Protein AF-A0A1H3F4I0-F1 (afdb_monomer)

pLDDT: mean 84.29, std 10.3, range [49.56, 96.31]

Structure (mmCIF, N/CA/C/O backbone):
data_AF-A0A1H3F4I0-F1
#
_entry.id   AF-A0A1H3F4I0-F1
#
loop_
_atom_site.group_PDB
_atom_site.id
_atom_site.type_symbol
_atom_site.label_atom_id
_atom_site.label_alt_id
_atom_site.label_comp_id
_atom_site.label_asym_id
_atom_site.label_entity_id
_atom_site.label_seq_id
_atom_site.pdbx_PDB_ins_code
_atom_site.Cartn_x
_atom_site.Cartn_y
_atom_site.Cartn_z
_atom_site.occupancy
_atom_site.B_iso_or_equiv
_atom_site.auth_seq_id
_atom_site.auth_comp_id
_atom_site.auth_asym_id
_atom_site.auth_atom_id
_atom_site.pdbx_PDB_model_num
ATOM 1 N N . MET A 1 1 ? -17.556 15.447 0.702 1.00 50.88 1 MET A N 1
ATOM 2 C CA . MET A 1 1 ? -16.714 15.054 1.858 1.00 50.88 1 MET A CA 1
ATOM 3 C C . MET A 1 1 ? -15.312 14.849 1.308 1.00 50.88 1 MET A C 1
ATOM 5 O O . MET A 1 1 ? -15.226 14.426 0.169 1.00 50.88 1 MET A O 1
ATOM 9 N N . LYS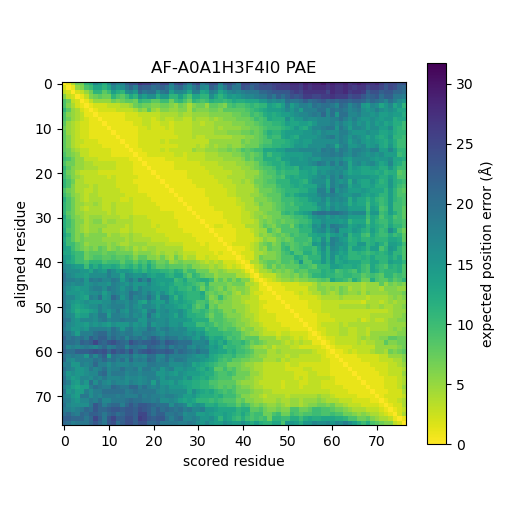 A 1 2 ? -14.240 15.229 2.015 1.00 49.56 2 LYS A N 1
ATOM 10 C CA . LYS A 1 2 ? -12.880 14.936 1.532 1.00 49.56 2 LYS A CA 1
ATOM 11 C C . LYS A 1 2 ? -12.670 13.425 1.620 1.00 49.56 2 LYS A C 1
ATOM 13 O O . LYS A 1 2 ? -12.751 12.882 2.724 1.00 49.56 2 LYS A O 1
ATOM 18 N N . ASP A 1 3 ? -12.479 12.776 0.479 1.00 59.53 3 ASP A N 1
ATOM 19 C CA . ASP A 1 3 ? -12.229 11.340 0.409 1.00 59.53 3 ASP A CA 1
ATOM 20 C C . ASP A 1 3 ? -10.954 11.000 1.200 1.00 59.53 3 ASP A C 1
ATOM 22 O O . ASP A 1 3 ? -9.964 11.728 1.145 1.00 59.53 3 ASP A O 1
ATOM 26 N N . GLY A 1 4 ? -11.020 9.951 2.024 1.00 66.12 4 GLY A N 1
ATOM 27 C CA . GLY A 1 4 ? -9.897 9.474 2.844 1.00 66.12 4 GLY A CA 1
ATOM 28 C C . GLY A 1 4 ? -9.805 10.014 4.279 1.00 66.12 4 GLY A C 1
ATOM 29 O O . GLY A 1 4 ? -8.980 9.529 5.047 1.00 66.12 4 GLY A O 1
ATOM 30 N N . LEU A 1 5 ? -10.648 10.968 4.698 1.00 81.38 5 LEU A N 1
ATOM 31 C CA . LEU A 1 5 ? -10.662 11.435 6.094 1.00 81.38 5 LEU A CA 1
ATOM 32 C C . LEU A 1 5 ? -11.699 10.698 6.951 1.00 81.38 5 LEU A C 1
ATOM 34 O O . LEU A 1 5 ? -12.840 10.475 6.536 1.00 81.38 5 LEU A O 1
ATOM 38 N N . ILE A 1 6 ? -11.321 10.391 8.198 1.00 85.12 6 ILE A N 1
ATOM 39 C CA . ILE A 1 6 ? -12.223 9.807 9.197 1.00 85.12 6 ILE A CA 1
ATOM 40 C C . ILE A 1 6 ? -13.404 10.755 9.416 1.00 85.12 6 ILE A C 1
ATOM 42 O O . ILE A 1 6 ? -13.266 11.864 9.934 1.00 85.12 6 ILE A O 1
ATOM 46 N N . ASN A 1 7 ? -14.597 10.301 9.044 1.00 90.00 7 ASN A N 1
ATOM 47 C CA . ASN A 1 7 ? -15.825 11.038 9.301 1.00 90.00 7 ASN A CA 1
ATOM 48 C C . ASN A 1 7 ? -16.346 10.775 10.728 1.00 90.00 7 ASN A C 1
ATOM 50 O O . ASN A 1 7 ? -15.936 9.839 11.419 1.00 90.00 7 ASN A O 1
ATOM 54 N N . ARG A 1 8 ? -17.310 11.589 11.179 1.00 91.62 8 ARG A N 1
ATOM 55 C CA . ARG A 1 8 ? -17.860 11.506 12.546 1.00 91.62 8 ARG A CA 1
ATOM 56 C C . ARG A 1 8 ? -18.477 10.140 12.878 1.00 91.62 8 ARG A C 1
ATOM 58 O O . ARG A 1 8 ? -18.497 9.770 14.051 1.00 91.62 8 ARG A O 1
ATOM 65 N N . LYS A 1 9 ? -18.983 9.404 11.882 1.00 91.75 9 LYS A N 1
ATOM 66 C CA . LYS A 1 9 ? -19.532 8.052 12.066 1.00 91.75 9 LYS A CA 1
ATOM 67 C C . LYS A 1 9 ? -18.410 7.061 12.384 1.00 91.75 9 LYS A C 1
ATOM 69 O O . LYS A 1 9 ? -18.505 6.371 13.393 1.00 91.75 9 LYS A O 1
ATOM 74 N N . ILE A 1 10 ? -17.344 7.057 11.583 1.00 89.00 10 ILE A N 1
ATOM 75 C CA . ILE A 1 10 ? -16.177 6.178 11.764 1.00 89.00 10 ILE A CA 1
ATOM 76 C C . ILE A 1 10 ? -15.488 6.478 13.099 1.00 89.00 10 ILE A C 1
ATOM 78 O O . ILE A 1 10 ? -15.252 5.565 13.881 1.00 89.00 10 ILE A O 1
ATOM 82 N N . TYR A 1 11 ? -15.280 7.757 13.430 1.00 91.56 11 TYR A N 1
ATOM 83 C CA . TYR A 1 11 ? -14.696 8.156 14.716 1.00 91.56 11 TYR A CA 1
ATOM 84 C C . TYR A 1 11 ? -15.465 7.586 15.918 1.00 91.56 11 TYR A C 1
ATOM 86 O O . TYR A 1 11 ? -14.874 7.053 16.855 1.00 91.56 11 TYR A O 1
ATOM 94 N N . LYS A 1 12 ? -16.802 7.683 15.898 1.00 94.81 12 LYS A N 1
ATOM 95 C CA . LYS A 1 12 ? -17.642 7.145 16.977 1.00 94.81 12 LYS A CA 1
ATOM 96 C C . LYS A 1 12 ? -17.622 5.620 17.037 1.00 94.81 12 LYS A C 1
ATOM 98 O O . LYS A 1 12 ? -17.797 5.094 18.128 1.00 94.81 12 LYS A O 1
ATOM 103 N N . ALA A 1 13 ? -17.469 4.940 15.902 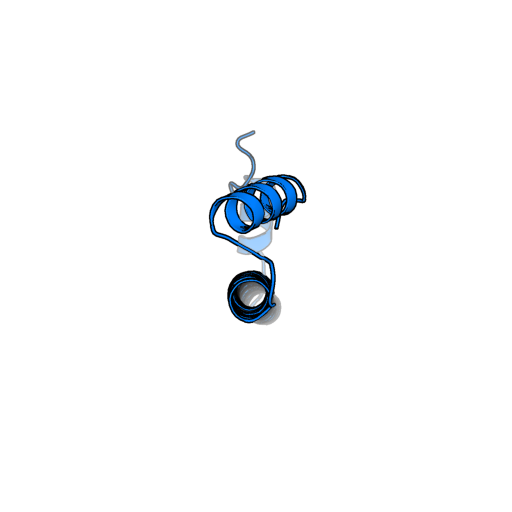1.00 92.44 13 ALA A N 1
ATOM 104 C CA . ALA A 1 13 ? -17.352 3.488 15.863 1.00 92.44 13 ALA A CA 1
ATOM 105 C C . ALA A 1 13 ? -16.038 3.043 16.516 1.00 92.44 13 ALA A C 1
ATOM 107 O O . ALA A 1 13 ? -16.082 2.291 17.479 1.00 92.44 13 ALA A O 1
ATOM 108 N N . VAL A 1 14 ? -14.906 3.620 16.095 1.00 89.88 14 VAL A N 1
ATOM 109 C CA . VAL A 1 14 ? -13.584 3.314 16.669 1.00 89.88 14 VAL A CA 1
ATOM 110 C C . VAL A 1 14 ? -13.544 3.611 18.169 1.00 89.88 14 VAL A C 1
ATOM 112 O O . VAL A 1 14 ? -13.075 2.799 18.954 1.00 89.88 14 VAL A O 1
ATOM 115 N N . LYS A 1 15 ? -14.112 4.742 18.610 1.00 93.50 15 LYS A N 1
ATOM 116 C CA . LYS A 1 15 ? -14.143 5.110 20.036 1.00 93.50 15 LYS A CA 1
ATOM 117 C C . LYS A 1 15 ? -14.947 4.139 20.918 1.00 93.50 15 LYS A C 1
ATOM 119 O O . LYS A 1 15 ? -14.753 4.135 22.130 1.00 93.50 15 LYS A O 1
ATOM 124 N N . LYS A 1 16 ? -15.896 3.394 20.348 1.00 96.12 16 LYS A N 1
ATOM 125 C CA . LYS A 1 16 ? -16.742 2.448 21.090 1.00 96.12 16 LYS A CA 1
ATOM 126 C C . LYS A 1 16 ? -16.139 1.051 21.195 1.00 96.12 16 LYS A C 1
ATOM 128 O O . LYS A 1 16 ? -16.703 0.257 21.938 1.00 96.12 16 LYS A O 1
ATOM 133 N N . MET A 1 17 ? -15.067 0.776 20.453 1.00 95.62 17 MET A N 1
ATOM 134 C CA . MET A 1 17 ? -14.471 -0.549 20.397 1.00 95.62 17 MET A CA 1
ATOM 135 C C . MET A 1 17 ? -13.942 -0.970 21.766 1.00 95.62 17 MET A C 1
ATOM 137 O O . MET A 1 17 ? -13.327 -0.169 22.479 1.00 95.62 17 MET A O 1
ATOM 141 N N . ASP A 1 18 ? -14.179 -2.226 22.121 1.00 96.31 18 ASP A N 1
ATOM 142 C CA . ASP A 1 18 ? -13.536 -2.845 23.269 1.00 96.31 18 ASP A CA 1
ATOM 143 C C . ASP A 1 18 ? -12.075 -3.219 22.967 1.00 96.31 18 ASP A C 1
ATOM 145 O O . ASP A 1 18 ? -11.543 -2.995 21.876 1.00 96.31 18 ASP A O 1
ATOM 149 N N . ARG A 1 19 ? -11.379 -3.761 23.970 1.00 94.12 19 ARG A N 1
ATOM 150 C CA . ARG A 1 19 ? -9.959 -4.092 23.837 1.00 94.12 19 ARG A CA 1
ATOM 151 C C . ARG A 1 19 ? -9.693 -5.119 22.728 1.00 94.12 19 ARG A C 1
ATOM 153 O O . ARG A 1 19 ? -8.713 -4.958 22.008 1.00 94.12 19 ARG A O 1
ATOM 160 N N . GLN A 1 20 ? -10.524 -6.152 22.602 1.00 95.88 20 GLN A N 1
ATOM 161 C CA . GLN A 1 20 ? -10.337 -7.195 21.591 1.00 95.88 20 GLN A CA 1
ATOM 162 C C . GLN A 1 20 ? -10.604 -6.637 20.194 1.00 95.88 20 GLN A C 1
ATOM 164 O O . GLN A 1 20 ? -9.840 -6.896 19.266 1.00 95.88 20 GLN A O 1
ATOM 169 N N . GLU A 1 21 ? -11.643 -5.813 20.065 1.00 93.88 21 GLU A N 1
ATOM 170 C CA . GLU A 1 21 ? -11.979 -5.132 18.816 1.00 93.88 21 GLU A CA 1
ATOM 171 C C . GLU A 1 21 ? -10.861 -4.174 18.371 1.00 93.88 21 GLU A C 1
ATOM 173 O O . GLU A 1 21 ? -10.509 -4.150 17.191 1.00 93.88 21 GLU A O 1
ATOM 178 N N . ILE A 1 22 ? -10.243 -3.429 19.299 1.00 93.56 22 ILE A N 1
ATOM 179 C CA . ILE A 1 22 ? -9.099 -2.551 18.993 1.00 93.56 22 ILE A CA 1
ATOM 180 C C . ILE A 1 22 ? -7.859 -3.356 18.591 1.00 93.56 22 ILE A C 1
ATOM 182 O O . ILE A 1 22 ? -7.177 -2.979 17.637 1.00 93.56 22 ILE A O 1
ATOM 186 N N . GLU A 1 23 ? -7.542 -4.444 19.298 1.00 93.06 23 GLU A N 1
ATOM 187 C CA . GLU A 1 23 ? -6.391 -5.295 18.969 1.00 93.06 23 GLU A CA 1
ATOM 188 C C . GLU A 1 23 ? -6.536 -5.899 17.560 1.00 93.06 23 GLU A C 1
ATOM 190 O O . GLU A 1 23 ? -5.592 -5.843 16.768 1.00 93.06 23 GLU A O 1
ATOM 195 N N . ALA A 1 24 ? -7.733 -6.378 17.205 1.00 94.50 24 ALA A N 1
ATOM 196 C CA . ALA A 1 24 ? -8.034 -6.868 15.861 1.00 94.50 24 ALA A CA 1
ATOM 197 C C . ALA A 1 24 ? -7.943 -5.755 14.802 1.00 94.50 24 ALA A C 1
ATOM 199 O O . ALA A 1 24 ? -7.304 -5.938 13.767 1.00 94.50 24 ALA A O 1
ATOM 200 N N . PHE A 1 25 ? -8.516 -4.580 15.082 1.00 91.19 25 PHE A N 1
ATOM 201 C CA . PHE A 1 25 ? -8.482 -3.431 14.175 1.00 91.19 25 PHE A CA 1
ATOM 202 C C . PHE A 1 25 ? -7.049 -2.987 13.842 1.00 91.19 25 PHE A C 1
ATOM 204 O O . PHE A 1 25 ? -6.730 -2.718 12.684 1.00 91.19 25 PHE A O 1
ATOM 211 N N . LEU A 1 26 ? -6.160 -2.938 14.838 1.00 92.19 26 LEU A N 1
ATOM 212 C CA . LEU A 1 26 ? -4.755 -2.576 14.634 1.00 92.19 26 LEU A CA 1
ATOM 213 C C . LEU A 1 26 ? -3.991 -3.638 13.836 1.00 92.19 26 LEU A C 1
ATOM 215 O O . LEU A 1 26 ? -3.198 -3.286 12.960 1.00 92.19 26 LEU A O 1
ATOM 219 N N . ALA A 1 27 ? -4.235 -4.921 14.116 1.00 92.38 27 ALA A N 1
ATOM 220 C CA . ALA A 1 27 ? -3.633 -6.019 13.366 1.00 92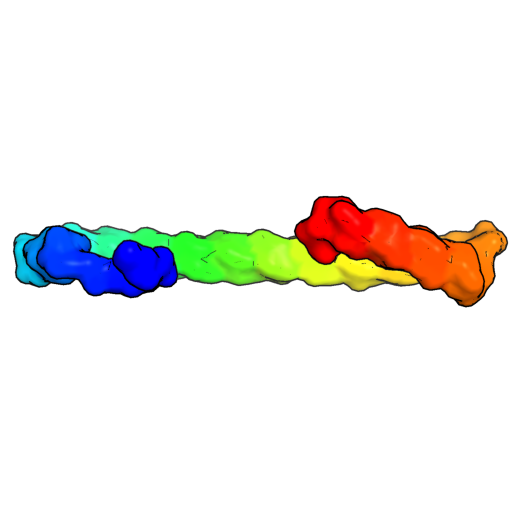.38 27 ALA A CA 1
ATOM 221 C C . ALA A 1 27 ? -4.042 -5.977 11.886 1.00 92.38 27 ALA A C 1
ATOM 223 O O . ALA A 1 27 ? -3.204 -6.169 11.004 1.00 92.38 27 ALA A O 1
ATOM 224 N N . GLU A 1 28 ? -5.306 -5.664 11.612 1.00 92.75 28 GLU A N 1
ATOM 225 C CA . GLU A 1 28 ? -5.820 -5.563 10.252 1.00 92.75 28 GLU A CA 1
ATOM 226 C C . GLU A 1 28 ? -5.237 -4.365 9.492 1.00 92.75 28 GLU A C 1
ATOM 228 O O . GLU A 1 28 ? -4.804 -4.533 8.354 1.00 92.75 28 GLU A O 1
ATOM 233 N N . ILE A 1 29 ? -5.109 -3.192 10.129 1.00 90.31 29 ILE A N 1
ATOM 234 C CA . ILE A 1 29 ? -4.419 -2.036 9.526 1.00 90.31 29 ILE A CA 1
ATOM 235 C C . ILE A 1 29 ? -2.975 -2.386 9.169 1.00 90.31 29 ILE A C 1
ATOM 237 O O . ILE A 1 29 ? -2.507 -2.056 8.079 1.00 90.31 29 ILE A O 1
ATOM 241 N N . TYR A 1 30 ? -2.258 -3.044 10.081 1.00 90.75 30 TYR A N 1
ATOM 242 C CA . TYR A 1 30 ? -0.876 -3.439 9.831 1.00 90.75 30 TYR A CA 1
ATOM 243 C C . TYR A 1 30 ? -0.780 -4.428 8.665 1.00 90.75 30 TYR A C 1
ATOM 245 O O . TYR A 1 30 ? 0.063 -4.262 7.785 1.00 90.75 30 TYR A O 1
ATOM 253 N N . HIS A 1 31 ? -1.665 -5.427 8.628 1.00 91.44 31 HIS A N 1
ATOM 254 C CA . HIS A 1 31 ? -1.704 -6.400 7.543 1.00 91.44 31 HIS A CA 1
ATOM 255 C C . HIS A 1 31 ? -2.001 -5.737 6.195 1.00 91.44 31 HIS A C 1
ATOM 257 O O . HIS A 1 31 ? -1.288 -5.990 5.230 1.00 91.44 31 HIS A O 1
ATOM 263 N N . GLN A 1 32 ? -3.002 -4.857 6.134 1.00 90.44 32 GLN A N 1
ATOM 264 C CA . GLN A 1 32 ? -3.343 -4.118 4.918 1.00 90.44 32 GLN A CA 1
ATOM 265 C C . GLN A 1 32 ? -2.174 -3.247 4.451 1.00 90.44 32 GLN A C 1
ATOM 267 O O . GLN A 1 32 ? -1.772 -3.344 3.297 1.00 90.44 32 GLN A O 1
ATOM 272 N N . GLY A 1 33 ? -1.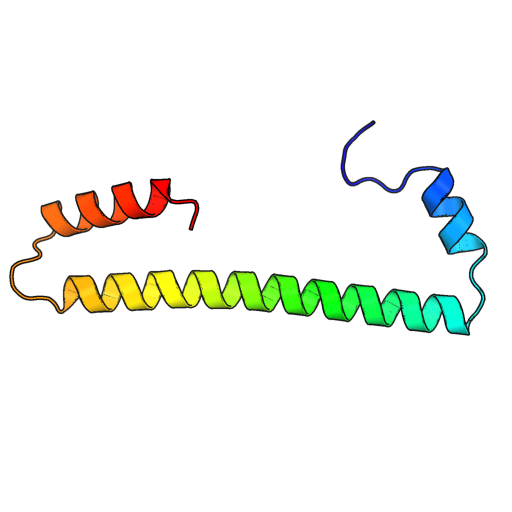550 -2.486 5.355 1.00 86.50 33 GLY A N 1
ATOM 273 C CA . GLY A 1 33 ? -0.383 -1.669 5.014 1.00 86.50 33 GLY A CA 1
ATOM 274 C C . GLY A 1 33 ? 0.811 -2.494 4.523 1.00 86.50 33 GLY A C 1
ATOM 275 O O . GLY A 1 33 ? 1.531 -2.066 3.622 1.00 86.50 33 GLY A O 1
ATOM 276 N N . PHE A 1 34 ? 1.012 -3.695 5.072 1.00 87.25 34 PHE A N 1
ATOM 277 C CA . PHE A 1 34 ? 2.020 -4.628 4.576 1.00 87.25 34 PHE A CA 1
ATOM 278 C C . PHE A 1 34 ? 1.682 -5.142 3.172 1.00 87.25 34 PHE A C 1
ATOM 280 O O . PHE A 1 34 ? 2.550 -5.111 2.307 1.00 87.25 34 PHE A O 1
ATOM 287 N N . GLN A 1 35 ? 0.440 -5.571 2.923 1.00 88.06 35 GLN A N 1
ATOM 288 C CA . GLN A 1 35 ? 0.006 -6.036 1.599 1.00 88.06 35 GLN A CA 1
ATOM 289 C C . GLN A 1 35 ? 0.127 -4.934 0.543 1.00 88.06 35 GLN A C 1
ATOM 291 O O . GLN A 1 35 ? 0.681 -5.177 -0.525 1.00 88.06 35 GLN A O 1
ATOM 296 N N . ASP A 1 36 ? -0.301 -3.712 0.861 1.00 85.38 36 ASP A N 1
ATOM 297 C CA . ASP A 1 36 ? -0.141 -2.553 -0.022 1.00 85.38 36 ASP A CA 1
ATOM 298 C C . ASP A 1 36 ? 1.343 -2.300 -0.334 1.00 85.38 36 ASP A C 1
ATOM 300 O O . ASP A 1 36 ? 1.715 -2.036 -1.480 1.00 85.38 36 ASP A O 1
ATOM 304 N N . GLY A 1 37 ? 2.210 -2.441 0.674 1.00 79.44 37 GLY A N 1
ATOM 305 C CA . GLY A 1 37 ? 3.660 -2.355 0.519 1.00 79.44 37 GLY A CA 1
ATOM 306 C C . GLY A 1 37 ? 4.249 -3.465 -0.357 1.00 79.44 37 GLY A C 1
ATOM 307 O O . GLY A 1 37 ? 5.111 -3.181 -1.186 1.00 79.44 37 GLY A O 1
ATOM 308 N N . VAL A 1 38 ? 3.778 -4.707 -0.21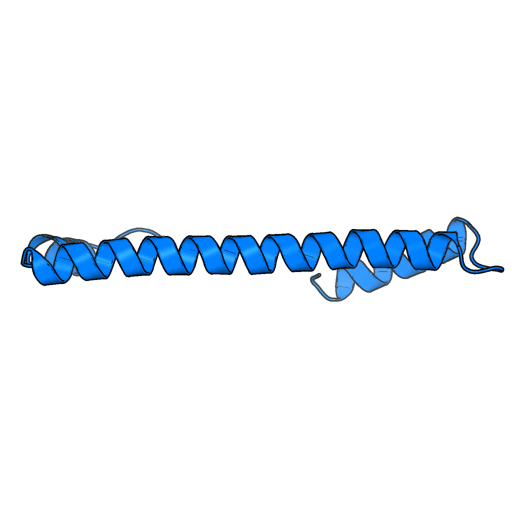6 1.00 80.38 38 VAL A N 1
ATOM 309 C CA . VAL A 1 38 ? 4.189 -5.847 -1.054 1.00 80.38 38 VAL A CA 1
ATOM 310 C C . VAL A 1 38 ? 3.760 -5.634 -2.499 1.00 80.38 38 VAL A C 1
ATOM 312 O O . VAL A 1 38 ? 4.592 -5.746 -3.389 1.00 80.38 38 VAL A O 1
ATOM 315 N N . VAL A 1 39 ? 2.511 -5.236 -2.747 1.00 78.12 39 VAL A N 1
ATOM 316 C CA . VAL A 1 39 ? 2.014 -4.946 -4.102 1.00 78.12 39 VAL A CA 1
ATOM 317 C C . VAL A 1 39 ? 2.817 -3.810 -4.748 1.00 78.12 39 VAL A C 1
ATOM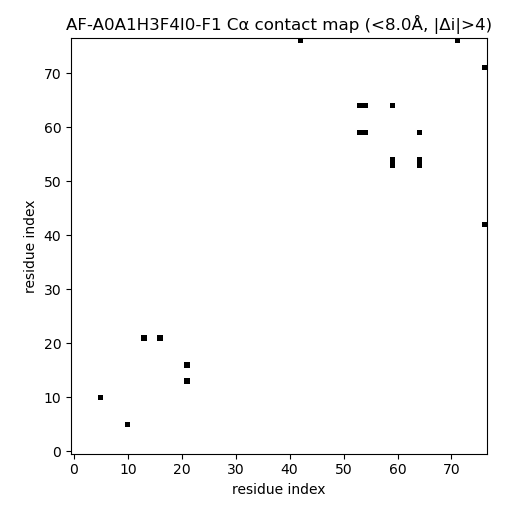 319 O O . VAL A 1 39 ? 3.220 -3.904 -5.911 1.00 78.12 39 VAL A O 1
ATOM 322 N N . ALA A 1 40 ? 3.114 -2.751 -3.990 1.00 74.81 40 ALA A N 1
ATOM 323 C CA . ALA A 1 40 ? 3.978 -1.667 -4.452 1.00 74.81 40 ALA A CA 1
ATOM 324 C C . ALA A 1 40 ? 5.414 -2.152 -4.740 1.00 74.81 40 ALA A C 1
ATOM 326 O O . ALA A 1 40 ? 6.007 -1.770 -5.754 1.00 74.81 40 ALA A O 1
ATOM 327 N N . GLY A 1 41 ? 5.962 -3.026 -3.894 1.00 73.19 41 GLY A N 1
ATOM 328 C CA . GLY A 1 41 ? 7.262 -3.665 -4.094 1.00 73.19 41 GLY A CA 1
ATOM 329 C C . GLY A 1 41 ? 7.300 -4.523 -5.358 1.00 73.19 41 GLY A C 1
ATOM 330 O O . GLY A 1 41 ? 8.141 -4.293 -6.223 1.00 73.19 41 GLY A O 1
ATOM 331 N N . ASP A 1 42 ? 6.343 -5.430 -5.525 1.00 72.25 42 ASP A N 1
ATOM 332 C CA . ASP A 1 42 ? 6.244 -6.342 -6.667 1.00 72.25 42 ASP A CA 1
ATOM 333 C C . ASP A 1 42 ? 6.084 -5.591 -7.998 1.00 72.25 42 ASP A C 1
ATOM 335 O O . ASP A 1 42 ? 6.718 -5.936 -8.999 1.00 72.25 42 ASP A O 1
ATOM 339 N N . SER A 1 43 ? 5.292 -4.511 -8.018 1.00 68.44 43 SER A N 1
ATOM 340 C CA . SER A 1 43 ? 5.166 -3.646 -9.202 1.00 68.44 43 SER A CA 1
ATOM 341 C C . SER A 1 43 ? 6.481 -2.938 -9.565 1.00 68.44 43 SER A C 1
ATOM 343 O O . SER A 1 43 ? 6.796 -2.750 -10.745 1.00 68.44 43 SER A O 1
ATOM 345 N N . THR A 1 44 ? 7.291 -2.592 -8.561 1.00 70.38 44 THR A N 1
ATOM 346 C CA . THR A 1 44 ? 8.624 -2.008 -8.754 1.00 70.38 44 THR A CA 1
ATOM 347 C C . THR A 1 44 ? 9.594 -3.056 -9.296 1.00 70.38 44 THR A C 1
ATOM 349 O O . THR A 1 44 ? 10.323 -2.795 -10.256 1.00 70.38 44 THR A O 1
ATOM 352 N N . ASP A 1 45 ? 9.544 -4.267 -8.747 1.00 74.50 45 ASP A N 1
ATOM 353 C CA . ASP A 1 45 ? 10.379 -5.400 -9.143 1.00 74.50 45 ASP A CA 1
ATOM 354 C C . ASP A 1 45 ? 10.111 -5.820 -10.599 1.00 74.50 45 ASP A C 1
ATOM 356 O O . ASP A 1 45 ? 11.037 -6.124 -11.356 1.00 74.50 45 ASP A O 1
ATOM 360 N N . PHE A 1 46 ? 8.848 -5.757 -11.037 1.00 78.00 46 PHE A N 1
ATOM 361 C CA . PHE A 1 46 ? 8.471 -5.977 -12.433 1.00 78.00 46 PHE A CA 1
ATOM 362 C C . PHE A 1 46 ? 9.092 -4.939 -13.378 1.00 78.00 46 PHE A C 1
ATOM 364 O O . PHE A 1 46 ? 9.638 -5.312 -14.417 1.00 78.00 46 PHE A O 1
ATOM 371 N N . LYS A 1 47 ? 9.060 -3.645 -13.026 1.00 76.50 47 LYS A N 1
ATOM 372 C CA . LYS A 1 47 ? 9.646 -2.573 -13.855 1.00 76.50 47 LYS A CA 1
ATOM 373 C C . LYS A 1 47 ? 11.152 -2.740 -14.028 1.00 76.50 47 LYS A C 1
ATOM 375 O O . LYS A 1 47 ? 11.661 -2.550 -15.133 1.00 76.50 47 LYS A O 1
ATOM 380 N N . ILE A 1 48 ? 11.846 -3.110 -12.953 1.00 78.19 48 ILE A N 1
ATOM 381 C CA . ILE A 1 48 ? 13.293 -3.354 -12.969 1.00 78.19 48 ILE A CA 1
ATOM 382 C C . ILE A 1 48 ? 13.607 -4.551 -13.873 1.00 78.19 48 ILE A C 1
ATOM 384 O O . ILE A 1 48 ? 14.385 -4.412 -14.817 1.00 78.19 48 ILE A O 1
ATOM 388 N N . LYS A 1 49 ? 12.928 -5.687 -13.667 1.00 83.00 49 LYS A N 1
ATOM 389 C CA . LYS A 1 49 ? 13.112 -6.896 -14.490 1.00 83.00 49 LYS A CA 1
ATOM 390 C C . LYS A 1 49 ? 12.802 -6.642 -15.964 1.00 83.00 49 LYS A C 1
ATOM 392 O O . LYS A 1 49 ? 13.541 -7.094 -16.835 1.00 83.00 49 LYS A O 1
ATOM 397 N N . LEU A 1 50 ? 11.741 -5.894 -16.264 1.00 84.12 50 LEU A N 1
ATOM 398 C CA . LEU A 1 50 ? 11.384 -5.543 -17.637 1.00 84.12 50 LEU A CA 1
ATOM 399 C C . LEU A 1 50 ? 12.477 -4.699 -18.308 1.00 84.12 50 LEU A C 1
ATOM 401 O O . LEU A 1 50 ? 12.866 -4.992 -19.438 1.00 84.12 50 LEU A O 1
ATOM 405 N N . ALA A 1 51 ? 13.005 -3.688 -17.615 1.00 84.69 51 ALA A N 1
ATOM 406 C CA . ALA A 1 51 ? 14.083 -2.856 -18.141 1.00 84.69 51 ALA A CA 1
ATOM 407 C C . ALA A 1 51 ? 15.367 -3.667 -18.402 1.00 84.69 51 ALA A C 1
ATOM 409 O O . ALA A 1 51 ? 16.003 -3.494 -19.444 1.00 84.69 51 ALA A O 1
ATOM 410 N N . GLU A 1 52 ? 15.725 -4.585 -17.501 1.00 86.94 52 GLU A N 1
ATOM 411 C CA . GLU A 1 52 ? 16.872 -5.485 -17.672 1.00 86.94 52 GLU A CA 1
ATOM 412 C C . GLU A 1 52 ? 16.703 -6.422 -18.874 1.00 86.94 52 GLU A C 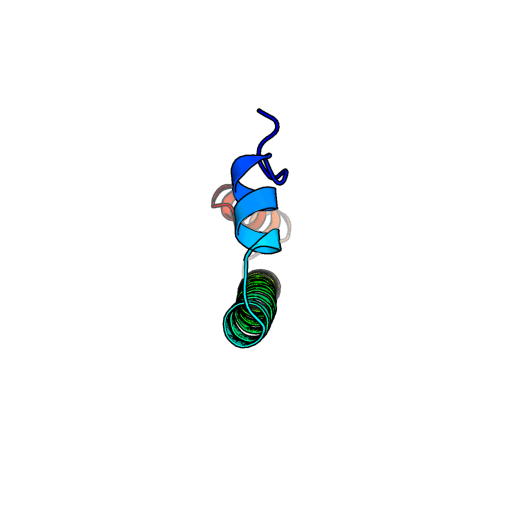1
ATOM 414 O O . GLU A 1 52 ? 17.612 -6.545 -19.699 1.00 86.94 52 GLU A O 1
ATOM 419 N N . VAL A 1 53 ? 15.531 -7.050 -19.021 1.00 89.12 53 VAL A N 1
ATOM 420 C CA . VAL A 1 53 ? 15.237 -7.944 -20.152 1.00 89.12 53 VAL A CA 1
ATOM 421 C C . VAL A 1 53 ? 15.327 -7.191 -21.478 1.00 89.12 53 VAL A C 1
ATOM 423 O O . VAL A 1 53 ? 15.946 -7.682 -22.425 1.00 89.12 53 VAL A O 1
ATOM 426 N N . LEU A 1 54 ? 14.757 -5.985 -21.557 1.00 88.00 54 LEU A N 1
ATOM 427 C CA . LEU A 1 54 ? 14.778 -5.184 -22.781 1.00 88.00 54 LEU A CA 1
ATOM 428 C C . LEU A 1 54 ? 16.199 -4.736 -23.153 1.00 88.00 54 LEU A C 1
ATOM 430 O O . LEU A 1 54 ? 16.559 -4.815 -24.325 1.00 88.00 54 LEU A O 1
ATOM 434 N N . ASN A 1 55 ? 17.022 -4.340 -22.176 1.00 85.50 55 ASN A N 1
ATOM 435 C CA . ASN A 1 55 ? 18.419 -3.958 -22.417 1.00 85.50 55 ASN A CA 1
ATOM 436 C C . ASN A 1 55 ? 19.290 -5.131 -22.888 1.00 85.50 55 ASN A C 1
ATOM 438 O O . ASN A 1 55 ? 20.193 -4.945 -23.701 1.00 85.50 55 ASN A O 1
ATOM 442 N N . ASN A 1 56 ? 19.010 -6.343 -22.407 1.00 88.12 56 ASN A N 1
ATOM 443 C CA . ASN A 1 56 ? 19.749 -7.545 -22.793 1.00 88.12 56 ASN A CA 1
ATOM 444 C C . ASN A 1 56 ? 19.252 -8.165 -24.112 1.00 88.12 56 ASN A C 1
ATOM 446 O O . ASN A 1 56 ? 19.896 -9.062 -24.663 1.00 88.12 56 ASN A O 1
ATOM 450 N N . THR A 1 57 ? 18.118 -7.701 -24.648 1.00 89.81 57 THR A N 1
ATOM 451 C CA . THR A 1 57 ? 17.540 -8.238 -25.882 1.00 89.81 57 THR A CA 1
ATOM 452 C C . THR A 1 57 ? 18.195 -7.610 -27.112 1.00 89.81 57 THR A C 1
ATOM 454 O O . THR A 1 57 ? 18.077 -6.415 -27.392 1.00 89.81 57 THR A O 1
ATOM 457 N N . LYS A 1 58 ? 18.864 -8.443 -27.913 1.00 87.00 58 LYS A N 1
ATOM 458 C CA . LYS A 1 58 ? 19.541 -8.010 -29.141 1.00 87.00 58 LYS A CA 1
ATOM 459 C C . LYS A 1 58 ? 18.550 -7.390 -30.135 1.00 87.00 58 LYS A C 1
ATOM 461 O O . LYS A 1 58 ? 17.549 -8.005 -30.486 1.00 87.00 58 LYS A O 1
ATOM 466 N N . GLY A 1 59 ? 18.871 -6.197 -30.637 1.00 86.88 59 GLY A N 1
ATOM 467 C CA . GLY A 1 59 ? 18.0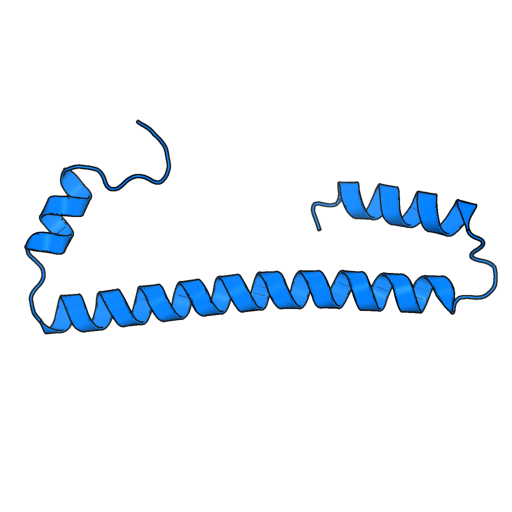30 -5.455 -31.587 1.00 86.88 59 GLY A CA 1
ATOM 468 C C . GLY A 1 59 ? 17.128 -4.402 -30.938 1.00 86.88 59 GLY A C 1
ATOM 469 O O . GLY A 1 59 ? 16.560 -3.576 -31.653 1.00 86.88 59 GLY A O 1
ATOM 470 N N . ILE A 1 60 ? 17.052 -4.358 -29.604 1.00 88.19 60 ILE A N 1
ATOM 471 C CA . ILE A 1 60 ? 16.415 -3.255 -28.885 1.00 88.19 60 ILE A CA 1
ATOM 472 C C . ILE A 1 60 ? 17.455 -2.158 -28.660 1.00 88.19 60 ILE A C 1
ATOM 474 O O . ILE A 1 60 ? 18.294 -2.225 -27.770 1.00 88.19 60 ILE A O 1
ATOM 478 N N . GLY A 1 61 ? 17.426 -1.148 -29.529 1.00 86.12 61 GLY A N 1
ATOM 479 C CA . GLY A 1 61 ? 18.208 0.073 -29.353 1.00 86.12 61 GLY A CA 1
ATOM 480 C C . GLY A 1 61 ? 17.496 1.104 -28.463 1.00 86.12 61 GLY A C 1
ATOM 481 O O . GLY A 1 61 ? 16.294 0.972 -28.214 1.00 86.12 61 GLY A O 1
ATOM 482 N N . PRO A 1 62 ? 18.183 2.193 -28.073 1.00 86.06 62 PRO A N 1
ATOM 483 C CA . PRO A 1 62 ? 17.664 3.195 -27.132 1.00 86.06 62 PRO A CA 1
ATOM 484 C C . PRO A 1 62 ? 16.292 3.765 -27.522 1.00 86.06 62 PRO A C 1
ATOM 486 O O . PRO A 1 62 ? 15.383 3.847 -26.705 1.00 86.06 62 PRO A O 1
ATOM 489 N N . LYS A 1 63 ? 16.092 4.067 -28.812 1.00 89.75 63 LYS A N 1
ATOM 490 C CA . LYS A 1 63 ? 14.819 4.605 -29.323 1.00 89.75 63 LYS A CA 1
ATOM 491 C C . LYS A 1 63 ? 13.652 3.621 -29.229 1.00 89.75 63 LYS A C 1
ATOM 493 O O . LYS A 1 63 ? 12.509 4.038 -29.055 1.00 89.75 63 LYS A O 1
ATOM 498 N N . LEU A 1 64 ? 13.915 2.326 -29.417 1.00 88.75 64 LEU A N 1
ATOM 499 C CA . LEU A 1 64 ? 12.872 1.304 -29.329 1.00 88.75 64 LEU A CA 1
ATOM 500 C C . LEU A 1 64 ? 12.541 1.015 -27.863 1.00 88.75 64 LEU A C 1
ATOM 502 O O . LEU A 1 64 ? 11.366 0.912 -27.526 1.00 88.75 64 LEU A O 1
ATOM 506 N N . PHE A 1 65 ? 13.561 0.983 -27.002 1.00 90.12 65 PHE A N 1
ATOM 507 C CA . PHE A 1 65 ? 13.406 0.889 -25.553 1.00 90.12 65 PHE A CA 1
ATOM 508 C C . PHE A 1 65 ? 12.501 2.002 -25.006 1.00 90.12 65 PHE A C 1
ATOM 510 O O . PHE A 1 65 ? 11.516 1.713 -24.332 1.00 90.12 65 PHE A O 1
ATOM 517 N N . GLU A 1 66 ? 12.763 3.264 -25.361 1.00 88.38 66 GLU A N 1
ATOM 518 C CA . GLU A 1 66 ? 11.947 4.404 -24.918 1.00 88.38 66 GLU A CA 1
ATOM 519 C C . GLU A 1 66 ? 10.484 4.295 -25.367 1.00 88.38 66 GLU A C 1
ATOM 521 O O . GLU A 1 66 ? 9.577 4.538 -24.571 1.00 88.38 66 GLU A O 1
ATOM 526 N N . ARG A 1 67 ? 10.228 3.873 -26.615 1.00 89.81 67 ARG A N 1
ATOM 527 C CA . ARG A 1 67 ? 8.853 3.656 -27.109 1.00 89.81 67 ARG A CA 1
ATOM 528 C C . ARG A 1 67 ? 8.133 2.539 -26.355 1.00 89.81 67 ARG A C 1
ATOM 530 O O . ARG A 1 67 ? 6.944 2.676 -26.063 1.00 89.81 67 ARG A O 1
ATOM 537 N N . ILE A 1 68 ? 8.831 1.447 -26.043 1.00 88.19 68 ILE A N 1
ATOM 538 C CA . ILE A 1 68 ? 8.266 0.333 -25.271 1.00 88.19 68 ILE A CA 1
ATOM 539 C C . ILE A 1 68 ? 7.965 0.794 -23.840 1.00 88.19 68 ILE A C 1
ATOM 541 O O . ILE A 1 68 ? 6.857 0.605 -23.358 1.00 88.19 68 ILE A O 1
ATOM 545 N N . MET A 1 69 ? 8.891 1.481 -23.173 1.00 86.38 69 MET A N 1
ATOM 546 C CA . MET A 1 69 ? 8.660 1.960 -21.805 1.00 86.38 69 MET A CA 1
ATOM 547 C C . MET A 1 69 ? 7.551 3.018 -21.723 1.00 86.38 69 MET A C 1
ATOM 549 O O . MET A 1 69 ? 6.788 3.032 -20.758 1.00 86.38 69 MET A O 1
ATOM 553 N N . ALA A 1 70 ? 7.413 3.874 -22.741 1.00 86.31 70 ALA A N 1
ATOM 554 C CA . ALA A 1 70 ? 6.316 4.837 -22.823 1.00 86.31 70 ALA A CA 1
ATOM 555 C C . ALA A 1 70 ? 4.946 4.147 -22.931 1.00 86.31 70 ALA A C 1
ATOM 557 O O . ALA A 1 70 ? 4.026 4.516 -22.209 1.00 86.31 70 ALA A O 1
ATOM 558 N N . THR A 1 71 ? 4.831 3.111 -23.764 1.00 85.88 71 THR A N 1
ATOM 559 C CA . THR A 1 71 ? 3.587 2.328 -23.902 1.00 85.88 71 THR A CA 1
ATOM 560 C C . THR A 1 71 ? 3.290 1.477 -22.667 1.00 85.88 71 THR A C 1
ATOM 562 O O . THR A 1 71 ? 2.140 1.357 -22.261 1.00 85.88 71 THR A O 1
ATOM 565 N N . VAL A 1 72 ? 4.315 0.950 -21.992 1.00 83.38 72 VAL A N 1
ATOM 566 C CA . VAL A 1 72 ? 4.147 0.237 -20.713 1.00 83.38 72 VAL A CA 1
ATOM 567 C C . VAL A 1 72 ? 3.621 1.166 -19.615 1.00 83.38 72 VAL A C 1
ATOM 569 O O . VAL A 1 72 ? 2.800 0.752 -18.803 1.00 83.38 72 VAL A O 1
ATOM 572 N N . LYS A 1 73 ? 4.032 2.438 -19.606 1.00 78.00 73 LYS A N 1
ATOM 573 C CA . LYS A 1 73 ? 3.521 3.440 -18.659 1.00 78.00 73 LYS A CA 1
ATOM 574 C C . LYS A 1 73 ? 2.025 3.731 -18.851 1.00 78.00 73 LYS A C 1
ATOM 576 O O . LYS A 1 73 ? 1.343 4.058 -17.884 1.00 78.00 73 LYS A O 1
ATOM 581 N N . GLU A 1 74 ? 1.502 3.583 -20.068 1.00 79.00 74 GLU A N 1
ATOM 582 C CA . GLU A 1 74 ? 0.069 3.738 -20.365 1.00 79.00 74 GLU A CA 1
ATOM 583 C C . GLU A 1 74 ? -0.784 2.586 -19.806 1.00 79.00 74 GLU A C 1
ATOM 585 O O . GLU A 1 74 ? -1.984 2.763 -19.606 1.00 79.00 74 GLU A O 1
ATOM 590 N N . LEU A 1 75 ? -0.175 1.440 -19.471 1.00 71.94 75 LEU A N 1
ATOM 591 C CA . LEU A 1 75 ? -0.854 0.312 -18.816 1.00 71.94 75 LEU A CA 1
ATOM 592 C C . LEU A 1 75 ? -1.125 0.551 -17.318 1.00 71.94 75 LEU A C 1
ATOM 594 O O . LEU A 1 75 ? -1.741 -0.295 -16.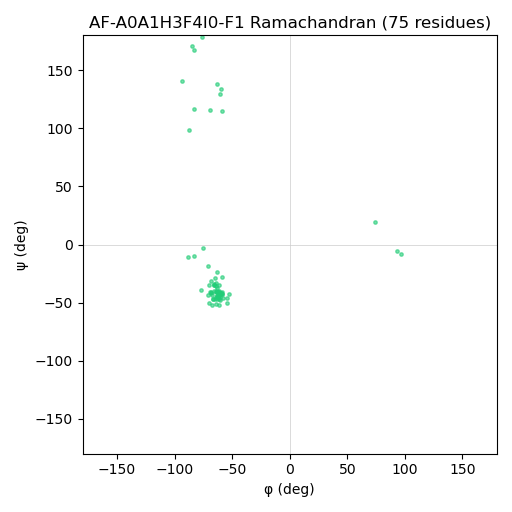675 1.00 71.94 75 LEU A O 1
ATOM 598 N N . GLY A 1 76 ? -0.690 1.686 -16.756 1.00 61.97 76 GLY A N 1
ATOM 599 C CA . GLY A 1 76 ? -0.929 2.032 -15.351 1.00 61.97 76 GLY A CA 1
ATOM 600 C C . GLY A 1 76 ? -0.080 1.242 -14.351 1.00 61.97 76 GLY A C 1
ATOM 601 O O . GLY A 1 76 ? -0.447 1.172 -13.180 1.00 61.97 76 GLY A O 1
ATOM 602 N N . LEU A 1 77 ? 1.029 0.654 -14.810 1.00 55.72 77 LEU A N 1
ATOM 603 C CA . LEU A 1 77 ? 2.011 -0.043 -13.975 1.00 55.72 77 LEU A CA 1
ATOM 604 C C . LEU A 1 77 ? 2.925 0.934 -13.240 1.00 55.72 77 LEU A C 1
ATOM 606 O O . LEU A 1 77 ? 3.448 1.905 -13.838 1.00 55.72 77 LEU A O 1
#

Secondary structure (DSSP, 8-state):
--TTS--HHHHHHHHH--HHHHHHHHHHHHHHHHHHHHHHHHHHHHHHHHHHHHHHSTT--HHHHHHHHHHHHHTT-

Organism: NCBI:txid1123352

Sequence (77 aa):
MKDGLINRKIYKAVKKMDRQEIEAFLAEIYHQGFQDGVVAGDSTDFKIKLAEVLNNTKGIGPKLFERIMATVKELGL

Foldseek 3Di:
DPPPDQDPVNVVVQVPDDPVRVVVVVVVVVVVVVVVVVVVVVVVVVVVVVLVVLVPDPPNDPVNSVVVVVVVVVVVD

Radius of gyration: 21.42 Å; Cα contacts (8 Å, |Δi|>4): 10; chains: 1; bounding box: 39×23×55 Å

Solvent-accessible surface area (backbone atoms only — not comparable to full-atom values): 4574 Å² total; per-residue (Å²): 131,73,85,92,60,88,44,77,68,54,51,55,52,64,72,66,50,52,73,69,54,47,54,52,52,53,51,49,52,52,50,50,55,48,50,54,49,48,53,55,47,52,57,49,52,50,54,52,52,50,54,52,53,48,69,71,36,88,89,52,47,73,73,54,48,52,55,51,54,55,56,50,51,73,72,74,109

Mean predicted aligned error: 9.48 Å